Protein AF-P55822-2-F1 (afdb_monomer)

Sequence (128 aa):
MRENVPGEKKPQNGIPLPPQIFNEEQYCGDFDSFFSAKEENIIYSFLGLAPPPDSKGSEKAEEGGETEAQKEGSEDVGNLPEAQEKNEEEGETATEETEEIAMEGAEGEAEEEEETAEGEEPGEDEDS

Structure (mmCIF, N/CA/C/O backbone):
data_AF-P55822-2-F1
#
_entry.id   AF-P55822-2-F1
#
loop_
_atom_site.group_PDB
_atom_site.id
_atom_site.type_symbol
_atom_site.label_atom_id
_atom_site.label_alt_id
_atom_site.label_comp_id
_atom_site.label_asym_id
_atom_site.label_entity_id
_atom_site.label_seq_id
_atom_site.pdbx_PDB_ins_code
_atom_site.Cartn_x
_atom_site.Cartn_y
_atom_site.Cartn_z
_atom_site.occupancy
_atom_site.B_iso_or_equiv
_atom_site.auth_seq_id
_atom_site.auth_comp_id
_atom_site.auth_asym_id
_atom_site.auth_atom_id
_atom_site.pdbx_PDB_model_num
ATOM 1 N N . MET A 1 1 ? -8.959 -6.200 9.593 1.00 83.00 1 MET A N 1
ATOM 2 C CA . MET A 1 1 ? -8.020 -5.314 8.868 1.00 83.00 1 MET A CA 1
ATOM 3 C C . MET A 1 1 ? -6.717 -5.264 9.644 1.00 83.00 1 MET A C 1
ATOM 5 O O . MET A 1 1 ? -6.795 -5.373 10.862 1.00 83.00 1 MET A O 1
ATOM 9 N N . ARG A 1 2 ? -5.555 -5.138 8.988 1.00 91.31 2 ARG A N 1
ATOM 10 C CA . ARG A 1 2 ? -4.290 -4.934 9.712 1.00 91.31 2 ARG A CA 1
ATOM 11 C C . ARG A 1 2 ? -4.334 -3.596 10.469 1.00 91.31 2 ARG A C 1
ATOM 13 O O . ARG A 1 2 ? -5.005 -2.661 10.031 1.00 91.31 2 ARG A O 1
ATOM 20 N N . GLU A 1 3 ? -3.682 -3.530 11.626 1.00 92.75 3 GLU A N 1
ATOM 21 C CA . GLU A 1 3 ? -3.733 -2.354 12.513 1.00 92.75 3 GLU A CA 1
ATOM 22 C C . GLU A 1 3 ? -3.046 -1.119 11.917 1.00 92.75 3 GLU A C 1
ATOM 24 O O . GLU A 1 3 ? -3.470 0.003 12.173 1.00 92.75 3 GLU A O 1
ATOM 29 N N . ASN A 1 4 ? -2.061 -1.353 11.052 1.00 93.12 4 ASN A N 1
ATOM 30 C CA . ASN A 1 4 ? -1.273 -0.358 10.330 1.00 93.12 4 ASN A CA 1
ATOM 31 C C . ASN A 1 4 ? -1.999 0.304 9.142 1.00 93.12 4 ASN A C 1
ATOM 33 O O . ASN A 1 4 ? -1.405 1.139 8.468 1.00 93.12 4 ASN A O 1
ATOM 37 N N . VAL A 1 5 ? -3.250 -0.064 8.843 1.00 93.06 5 VAL A N 1
ATOM 38 C CA . VAL A 1 5 ? -4.039 0.629 7.811 1.00 93.06 5 VAL A CA 1
ATOM 39 C C . VAL A 1 5 ? -4.605 1.927 8.407 1.00 93.06 5 VAL A C 1
ATOM 41 O O . VAL A 1 5 ? -5.294 1.844 9.435 1.00 93.06 5 VAL A O 1
ATOM 44 N N . PRO A 1 6 ? -4.368 3.105 7.792 1.00 92.81 6 PRO A N 1
ATOM 45 C CA . PRO A 1 6 ? -4.915 4.387 8.247 1.00 92.81 6 PRO A CA 1
ATOM 46 C C . PRO A 1 6 ? -6.445 4.388 8.338 1.00 92.81 6 PRO A C 1
ATOM 48 O O . PRO A 1 6 ? -7.117 3.663 7.604 1.00 92.81 6 PRO A O 1
ATOM 51 N N . GLY A 1 7 ? -7.004 5.195 9.245 1.00 91.50 7 GLY A N 1
ATOM 52 C CA . GLY A 1 7 ? -8.448 5.256 9.509 1.00 91.50 7 GLY A CA 1
ATOM 53 C C . GLY A 1 7 ? -9.259 5.695 8.289 1.00 91.50 7 GLY A C 1
ATOM 54 O O . GLY A 1 7 ? -10.295 5.114 7.990 1.00 91.50 7 GLY A O 1
ATOM 55 N N . GLU A 1 8 ? -8.726 6.652 7.540 1.00 90.94 8 GLU A N 1
ATOM 56 C CA . GLU A 1 8 ? -9.294 7.233 6.321 1.00 90.94 8 GLU A CA 1
ATOM 57 C C . GLU A 1 8 ? -9.350 6.222 5.170 1.00 90.94 8 GLU A C 1
ATOM 59 O O . GLU A 1 8 ? -10.120 6.378 4.228 1.00 90.94 8 GLU A O 1
ATOM 64 N N 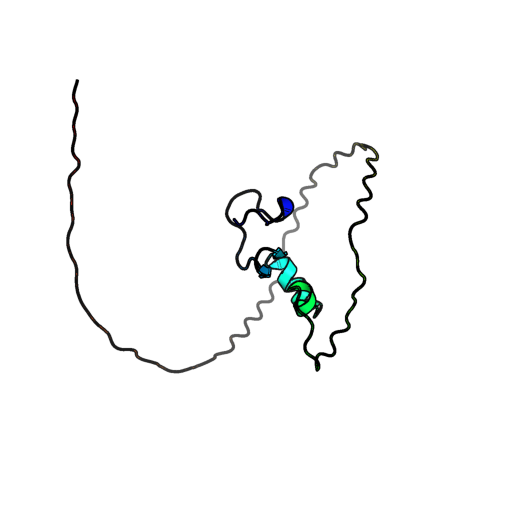. LYS A 1 9 ? -8.526 5.172 5.253 1.00 92.38 9 LYS A N 1
ATOM 65 C CA . LYS A 1 9 ? -8.462 4.068 4.290 1.00 92.38 9 LYS A CA 1
ATOM 66 C C . LYS A 1 9 ? -9.351 2.890 4.691 1.00 92.38 9 LYS A C 1
ATOM 68 O O . LYS A 1 9 ? -9.480 1.923 3.941 1.00 92.38 9 LYS A O 1
ATOM 73 N N . LYS A 1 10 ? -9.996 2.964 5.860 1.00 91.12 10 LYS A N 1
ATOM 74 C CA . LYS A 1 10 ? -11.004 1.993 6.293 1.00 91.12 10 LYS A CA 1
ATOM 75 C C . LYS A 1 10 ? -12.359 2.438 5.746 1.00 91.12 10 LYS A C 1
ATOM 77 O O . LYS A 1 10 ? -12.741 3.584 5.972 1.00 91.12 10 LYS A O 1
ATOM 82 N N . PRO A 1 11 ? -13.116 1.563 5.067 1.00 89.50 11 PRO A N 1
ATOM 83 C CA . PRO A 1 11 ? -14.474 1.911 4.683 1.00 89.50 11 PRO A CA 1
ATOM 84 C C . PRO A 1 11 ? -15.308 2.172 5.943 1.00 89.50 11 PRO A C 1
ATOM 86 O O . PRO A 1 11 ? -15.111 1.518 6.969 1.00 89.50 11 PRO A O 1
ATOM 89 N N . GLN A 1 12 ? -16.251 3.114 5.851 1.00 89.56 12 GLN A N 1
ATOM 90 C CA . GLN A 1 12 ? -17.121 3.502 6.968 1.00 89.56 12 GLN A CA 1
ATOM 91 C C . GLN A 1 12 ? -17.832 2.284 7.575 1.00 89.56 12 GLN A C 1
ATOM 93 O O . GLN A 1 12 ? -17.899 2.149 8.795 1.00 89.56 12 GLN A O 1
ATOM 98 N N . ASN A 1 13 ? -18.277 1.366 6.709 1.00 87.88 13 ASN A N 1
ATOM 99 C CA . ASN A 1 13 ? -18.854 0.080 7.071 1.00 87.88 13 ASN A CA 1
ATOM 100 C C . ASN A 1 13 ? -18.209 -1.030 6.222 1.00 87.88 13 ASN A C 1
ATOM 102 O O . ASN A 1 13 ? -17.998 -0.856 5.023 1.00 87.88 13 ASN A O 1
ATOM 106 N N . GLY A 1 14 ? -17.979 -2.202 6.817 1.00 89.38 14 GLY A N 1
ATOM 107 C CA . GLY A 1 14 ? -17.557 -3.402 6.089 1.00 89.38 14 GLY A CA 1
ATOM 108 C C . GLY A 1 14 ? -16.042 -3.611 5.992 1.00 89.38 14 GLY A C 1
ATOM 109 O O . GLY A 1 14 ? -15.260 -3.101 6.795 1.00 89.38 14 GLY A O 1
ATOM 110 N N . ILE A 1 15 ? -15.641 -4.456 5.041 1.00 90.38 15 ILE A N 1
ATOM 111 C CA . ILE A 1 15 ? -14.255 -4.894 4.824 1.00 90.38 15 ILE A CA 1
ATOM 112 C C . ILE A 1 15 ? -13.670 -4.076 3.660 1.00 90.38 15 ILE A C 1
ATOM 114 O O . ILE A 1 15 ? -14.372 -3.906 2.664 1.00 90.38 15 ILE A O 1
ATOM 118 N N . PRO A 1 16 ? -12.420 -3.573 3.746 1.00 90.19 16 PRO A N 1
ATOM 119 C CA . PRO A 1 16 ? -11.776 -2.892 2.629 1.00 90.19 16 PRO A CA 1
ATOM 120 C C . PRO A 1 16 ? -11.790 -3.755 1.379 1.00 90.19 16 PRO A C 1
ATOM 122 O O . PRO A 1 16 ? -11.546 -4.963 1.451 1.00 90.19 16 PRO A O 1
ATOM 125 N N . LEU A 1 17 ? -12.036 -3.120 0.240 1.00 90.94 17 LEU A N 1
ATOM 126 C CA . LEU A 1 17 ? -12.055 -3.808 -1.036 1.00 90.94 17 LEU A CA 1
ATOM 127 C C . LEU A 1 17 ? -10.669 -4.422 -1.320 1.00 90.94 17 LEU A C 1
ATOM 129 O O . LEU A 1 17 ? -9.660 -3.722 -1.174 1.00 90.94 17 LEU A O 1
ATOM 133 N N . PRO A 1 18 ? -10.579 -5.712 -1.695 1.00 93.38 18 PRO A N 1
ATOM 134 C CA . PRO A 1 18 ? -9.335 -6.275 -2.194 1.00 93.38 18 PRO A CA 1
ATOM 135 C C . PRO A 1 18 ? -9.006 -5.702 -3.587 1.00 93.38 18 PRO A C 1
ATOM 137 O O . PRO A 1 18 ? -9.923 -5.439 -4.363 1.00 93.38 18 PRO A O 1
ATOM 140 N N . PRO A 1 19 ? -7.720 -5.569 -3.949 1.00 92.00 19 PRO A N 1
ATOM 141 C CA . PRO A 1 19 ? -6.538 -5.808 -3.127 1.00 92.00 19 PRO A CA 1
ATOM 142 C C . PRO A 1 19 ? -6.252 -4.660 -2.142 1.00 92.00 19 PRO A C 1
ATOM 144 O O . PRO A 1 19 ? -6.494 -3.491 -2.421 1.00 92.00 19 PRO A O 1
ATOM 147 N N . GLN A 1 20 ? -5.670 -5.013 -0.995 1.00 95.50 20 GLN A N 1
ATOM 148 C CA . GLN A 1 20 ? -5.036 -4.072 -0.068 1.00 95.50 20 GLN A CA 1
ATOM 149 C C . GLN A 1 20 ? -3.537 -4.356 -0.092 1.00 95.50 20 GLN A C 1
ATOM 151 O O . GLN A 1 20 ? -3.129 -5.492 0.168 1.00 95.50 20 GLN A O 1
ATOM 156 N N . ILE A 1 21 ? -2.728 -3.363 -0.451 1.00 96.94 21 ILE A N 1
ATOM 157 C CA . ILE A 1 21 ? -1.316 -3.569 -0.765 1.00 96.94 21 ILE A CA 1
ATOM 158 C C . ILE A 1 21 ? -0.455 -3.145 0.410 1.00 96.94 21 ILE A C 1
ATOM 160 O O . ILE A 1 21 ? -0.608 -2.062 0.976 1.00 96.94 21 ILE A O 1
ATOM 164 N N . PHE A 1 22 ? 0.474 -4.026 0.754 1.00 96.50 22 PHE A N 1
ATOM 165 C CA . PHE A 1 22 ? 1.418 -3.823 1.832 1.00 96.50 22 PHE A CA 1
ATOM 166 C C . PHE A 1 22 ? 2.817 -4.197 1.368 1.00 96.50 22 PHE A C 1
ATOM 168 O O . PHE A 1 22 ? 2.989 -5.180 0.644 1.00 96.50 22 PHE A O 1
ATOM 175 N N . ASN A 1 23 ? 3.799 -3.457 1.858 1.00 96.06 23 ASN A N 1
ATOM 176 C CA . ASN A 1 23 ? 5.189 -3.870 1.870 1.00 96.06 23 ASN A CA 1
ATOM 177 C C . ASN A 1 23 ? 5.505 -4.312 3.301 1.00 96.06 23 ASN A C 1
ATOM 179 O O . ASN A 1 23 ? 5.638 -3.473 4.187 1.00 96.06 23 ASN A O 1
ATOM 183 N N . GLU A 1 24 ? 5.510 -5.625 3.539 1.00 95.25 24 GLU A N 1
ATOM 184 C CA . GLU A 1 24 ? 5.636 -6.211 4.883 1.00 95.25 24 GLU A CA 1
ATOM 185 C C . GLU A 1 24 ? 4.544 -5.664 5.838 1.00 95.25 24 GLU A C 1
ATOM 187 O O . GLU A 1 24 ? 3.341 -5.849 5.585 1.00 95.25 24 GLU A O 1
ATOM 192 N N . GLU A 1 25 ? 4.939 -4.980 6.916 1.00 95.38 25 GLU A N 1
ATOM 193 C CA . GLU A 1 25 ? 4.075 -4.273 7.867 1.00 95.38 25 GLU A CA 1
ATOM 194 C C . GLU A 1 25 ? 3.837 -2.795 7.505 1.00 95.38 25 GLU A C 1
ATOM 196 O O . GLU A 1 25 ? 3.337 -2.039 8.337 1.00 95.38 25 GLU A O 1
ATOM 201 N N . GLN A 1 26 ? 4.158 -2.341 6.294 1.00 95.25 26 GLN A N 1
ATOM 202 C CA . GLN A 1 26 ? 3.836 -0.992 5.812 1.00 95.25 26 GLN A CA 1
ATOM 203 C C . GLN A 1 26 ? 2.644 -1.031 4.857 1.00 95.25 26 GLN A C 1
ATOM 205 O O . GLN A 1 26 ? 2.580 -1.869 3.960 1.00 95.25 26 GLN A O 1
ATOM 210 N N . TYR A 1 27 ? 1.677 -0.136 5.052 1.00 96.19 27 TYR A N 1
ATOM 211 C CA . TYR A 1 27 ? 0.534 0.002 4.151 1.00 96.19 27 TYR A CA 1
ATOM 212 C C . TYR A 1 27 ? 0.909 0.884 2.957 1.00 96.19 27 TYR A C 1
ATOM 214 O O . TYR A 1 27 ? 1.227 2.055 3.137 1.00 96.19 27 TYR A O 1
ATOM 222 N N . CYS A 1 28 ? 0.858 0.324 1.748 1.00 97.31 28 CYS A N 1
ATOM 223 C CA . CYS A 1 28 ? 1.151 1.057 0.515 1.00 97.31 28 CYS A CA 1
ATOM 224 C C . CYS A 1 28 ? -0.097 1.762 -0.025 1.00 97.31 28 CYS A C 1
ATOM 226 O O . CYS A 1 28 ? -0.021 2.900 -0.480 1.00 97.31 28 CYS A O 1
ATOM 228 N N . GLY A 1 29 ? -1.258 1.100 0.027 1.00 97.00 29 GLY A N 1
ATOM 229 C CA . GLY A 1 29 ? -2.500 1.663 -0.491 1.00 97.00 29 GLY A CA 1
ATOM 230 C C . GLY A 1 29 ? -3.594 0.635 -0.764 1.00 97.00 29 GLY A C 1
ATOM 231 O O . GLY A 1 29 ? -3.417 -0.575 -0.604 1.00 97.00 29 GLY A O 1
ATOM 232 N N . ASP A 1 30 ? -4.735 1.159 -1.189 1.00 96.19 30 ASP A N 1
ATOM 233 C CA . ASP A 1 30 ? -5.918 0.418 -1.624 1.00 96.19 30 ASP A CA 1
ATOM 234 C C . ASP A 1 30 ? -5.884 0.198 -3.147 1.00 96.19 30 ASP A C 1
ATOM 236 O O . ASP A 1 30 ? -4.906 0.529 -3.826 1.00 96.19 30 ASP A O 1
ATOM 240 N N . PHE A 1 31 ? -6.963 -0.369 -3.686 1.00 94.50 31 PHE A N 1
ATOM 241 C CA . PHE A 1 31 ? -7.146 -0.568 -5.120 1.00 94.50 31 PHE A CA 1
ATOM 242 C C . PHE A 1 31 ? -7.019 0.733 -5.931 1.00 94.50 31 PHE A C 1
ATOM 244 O O . PHE A 1 31 ? -6.307 0.744 -6.933 1.00 94.50 31 PHE A O 1
ATOM 251 N N . ASP A 1 32 ? -7.637 1.829 -5.481 1.00 95.81 32 ASP A N 1
ATOM 252 C CA . ASP A 1 32 ? -7.597 3.110 -6.198 1.00 95.81 32 ASP A CA 1
ATOM 253 C C . ASP A 1 32 ? -6.173 3.676 -6.238 1.00 95.81 32 ASP A C 1
ATOM 255 O O . ASP A 1 32 ? -5.680 4.086 -7.286 1.00 95.81 32 ASP A O 1
ATOM 259 N N . SER A 1 33 ? -5.463 3.622 -5.107 1.00 96.56 33 SER A N 1
ATOM 260 C CA . SER A 1 33 ? -4.075 4.088 -5.013 1.00 96.56 33 SER A CA 1
ATOM 261 C C . SER A 1 33 ? -3.136 3.247 -5.891 1.00 96.56 33 SER A C 1
ATOM 263 O O . SER A 1 33 ? -2.236 3.788 -6.534 1.00 96.56 33 SER A O 1
ATOM 265 N N . PHE A 1 34 ? -3.360 1.929 -5.965 1.00 95.81 34 PHE A N 1
ATOM 266 C CA . PHE A 1 34 ? -2.637 1.037 -6.874 1.00 95.81 34 PHE A CA 1
ATOM 267 C C . PHE A 1 34 ? -2.893 1.373 -8.343 1.00 95.81 34 PHE A C 1
ATOM 269 O O . PHE A 1 34 ? -1.955 1.391 -9.141 1.00 95.81 34 PHE A O 1
ATOM 276 N N . PHE A 1 35 ? -4.154 1.624 -8.699 1.00 96.12 35 PHE A N 1
ATOM 277 C CA . PHE A 1 35 ? -4.546 1.955 -10.060 1.00 96.12 35 PHE A CA 1
ATOM 278 C C . PHE A 1 35 ? -3.901 3.271 -10.508 1.00 96.12 35 PHE A C 1
ATOM 280 O O . PHE A 1 35 ? -3.211 3.280 -11.525 1.00 96.12 35 PHE A O 1
ATOM 287 N N . SER A 1 36 ? -3.976 4.328 -9.692 1.00 96.94 36 SER A N 1
ATOM 288 C CA . SER A 1 36 ? -3.274 5.590 -9.961 1.00 96.94 36 SER A CA 1
ATOM 289 C C . SER A 1 36 ? -1.764 5.387 -10.096 1.00 96.94 36 SER A C 1
ATOM 291 O O . SER A 1 36 ? -1.156 5.851 -11.056 1.00 96.94 36 SER A O 1
ATOM 293 N N . ALA A 1 37 ? -1.143 4.616 -9.195 1.00 96.88 37 ALA A N 1
ATOM 294 C CA . ALA A 1 37 ? 0.284 4.312 -9.291 1.00 96.88 37 ALA A CA 1
ATOM 295 C C . ALA A 1 37 ? 0.644 3.548 -10.577 1.00 96.88 37 ALA A C 1
ATOM 297 O O . ALA A 1 37 ? 1.736 3.718 -11.131 1.00 96.88 37 ALA A O 1
ATOM 298 N N . LYS A 1 38 ? -0.265 2.695 -11.060 1.00 94.88 38 LYS A N 1
ATOM 299 C CA . LYS A 1 38 ? -0.109 1.962 -12.314 1.00 94.88 38 LYS A CA 1
ATOM 300 C C . LYS A 1 38 ? -0.230 2.887 -13.523 1.00 94.88 38 LYS A C 1
ATOM 302 O O . LYS A 1 38 ? 0.613 2.794 -14.415 1.00 94.88 38 LYS A O 1
ATOM 307 N N . GLU A 1 39 ? -1.227 3.763 -13.548 1.00 96.62 39 GLU A N 1
ATOM 308 C CA . GLU A 1 39 ? -1.434 4.736 -14.626 1.00 96.62 39 GLU A CA 1
ATOM 309 C C . GLU A 1 39 ? -0.289 5.752 -14.707 1.00 96.62 39 GLU 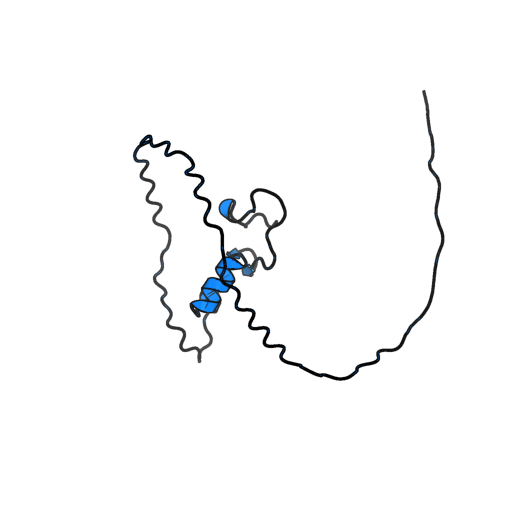A C 1
ATOM 311 O O . GLU A 1 39 ? 0.230 6.037 -15.787 1.00 96.62 39 GLU A O 1
ATOM 316 N N . GLU A 1 40 ? 0.190 6.226 -13.558 1.00 96.50 40 GLU A N 1
ATOM 317 C CA . GLU A 1 40 ? 1.315 7.158 -13.459 1.00 96.50 40 GLU A CA 1
ATOM 318 C C . GLU A 1 40 ? 2.685 6.480 -13.636 1.00 96.50 40 GLU A C 1
ATOM 320 O O . GLU A 1 40 ? 3.713 7.153 -13.671 1.00 96.50 40 GLU A O 1
ATOM 325 N N . ASN A 1 41 ? 2.723 5.153 -13.811 1.00 94.69 41 ASN A N 1
ATOM 326 C CA . ASN A 1 41 ? 3.946 4.355 -13.954 1.00 94.69 41 ASN A CA 1
ATOM 327 C C . ASN A 1 41 ? 4.926 4.484 -12.764 1.00 94.69 41 ASN A C 1
ATOM 329 O O . ASN A 1 41 ? 6.140 4.365 -12.937 1.00 94.69 41 ASN A O 1
ATOM 333 N N . ILE A 1 42 ? 4.410 4.661 -11.545 1.00 96.38 42 ILE A N 1
ATOM 334 C CA . ILE A 1 42 ? 5.181 4.805 -10.293 1.00 96.38 42 ILE A CA 1
ATOM 335 C C . ILE A 1 42 ? 5.051 3.587 -9.366 1.00 96.38 42 ILE A C 1
ATOM 337 O O . ILE A 1 42 ? 5.225 3.685 -8.152 1.00 96.38 42 ILE A O 1
ATOM 341 N N . ILE A 1 43 ? 4.753 2.410 -9.923 1.00 95.94 43 ILE A N 1
ATOM 342 C CA . ILE A 1 43 ? 4.415 1.226 -9.122 1.00 95.94 43 ILE A CA 1
ATOM 343 C C . ILE A 1 43 ? 5.539 0.774 -8.178 1.00 95.94 43 ILE A C 1
ATOM 345 O O . ILE A 1 43 ? 5.265 0.318 -7.073 1.00 95.94 43 ILE A O 1
ATOM 349 N N . TYR A 1 44 ? 6.804 0.923 -8.576 1.00 96.31 44 TYR A N 1
ATOM 350 C CA . TYR A 1 44 ? 7.937 0.542 -7.730 1.00 96.31 44 TYR A CA 1
ATOM 351 C C . TYR A 1 44 ? 8.024 1.437 -6.496 1.00 96.31 44 TYR A C 1
ATOM 353 O O . TYR A 1 44 ? 8.080 0.926 -5.382 1.00 96.31 44 TYR A O 1
ATOM 361 N N . SER A 1 45 ? 7.915 2.753 -6.684 1.00 96.00 45 SER A N 1
ATOM 362 C CA . SER A 1 45 ? 7.866 3.722 -5.588 1.00 96.00 45 SER A CA 1
ATOM 363 C C . SER A 1 45 ? 6.663 3.482 -4.677 1.00 96.00 45 SER A C 1
ATOM 365 O O . SER A 1 45 ? 6.817 3.472 -3.461 1.00 96.00 45 SER A O 1
ATOM 367 N N . PHE A 1 46 ? 5.491 3.209 -5.255 1.00 97.62 46 PHE A N 1
ATOM 368 C CA . PHE A 1 46 ? 4.282 2.874 -4.501 1.00 97.62 46 PHE A CA 1
ATOM 369 C C . PHE A 1 46 ? 4.458 1.621 -3.625 1.00 97.62 46 PHE A C 1
ATOM 371 O O . PHE A 1 46 ? 4.034 1.599 -2.473 1.00 97.62 46 PHE A O 1
ATOM 378 N N . LEU A 1 47 ? 5.129 0.587 -4.140 1.00 96.50 47 LEU A N 1
ATOM 379 C CA . LEU A 1 47 ? 5.456 -0.624 -3.379 1.00 96.50 47 LEU A CA 1
ATOM 380 C C . LEU A 1 47 ? 6.630 -0.431 -2.401 1.00 96.50 47 LEU A C 1
ATOM 382 O O . LEU A 1 47 ? 6.989 -1.368 -1.692 1.00 96.50 47 LEU A O 1
ATOM 386 N N . GLY A 1 48 ? 7.258 0.748 -2.359 1.00 96.06 48 GLY A N 1
ATOM 387 C CA . GLY A 1 48 ? 8.477 0.984 -1.583 1.00 96.06 48 GLY A CA 1
ATOM 388 C C . GLY A 1 48 ? 9.675 0.164 -2.078 1.00 96.06 48 GLY A C 1
ATOM 389 O O . GLY A 1 48 ? 10.549 -0.193 -1.292 1.00 96.06 48 GLY A O 1
ATOM 390 N N . LEU A 1 49 ? 9.701 -0.178 -3.368 1.00 95.25 49 LEU A N 1
ATOM 391 C CA . LEU A 1 49 ? 10.765 -0.934 -4.021 1.00 95.25 49 LEU A CA 1
ATOM 392 C C . LEU A 1 49 ? 11.639 -0.020 -4.880 1.00 95.25 49 LEU A C 1
ATOM 394 O O . LEU A 1 49 ? 11.163 0.925 -5.510 1.00 95.25 49 LEU A O 1
ATOM 398 N N . ALA A 1 50 ? 12.924 -0.360 -4.971 1.00 93.69 50 ALA A N 1
ATOM 399 C CA . ALA A 1 50 ? 13.806 0.267 -5.943 1.00 93.69 50 ALA A CA 1
ATOM 400 C C . ALA A 1 50 ? 13.373 -0.117 -7.374 1.00 93.69 50 ALA A C 1
ATOM 402 O O . ALA A 1 50 ? 13.091 -1.296 -7.631 1.00 93.69 50 ALA A O 1
ATOM 403 N N . PRO A 1 51 ? 13.330 0.842 -8.315 1.00 91.69 51 PRO A N 1
ATOM 404 C CA . PRO A 1 51 ? 13.030 0.542 -9.706 1.00 91.69 51 PRO A CA 1
ATOM 405 C C . PRO A 1 51 ? 14.099 -0.394 -10.311 1.00 91.69 51 PRO A C 1
ATOM 407 O O . PRO A 1 51 ? 15.276 -0.312 -9.945 1.00 91.69 51 PRO A O 1
ATOM 410 N N . PRO A 1 52 ? 13.737 -1.291 -11.249 1.00 92.00 52 PRO A N 1
ATOM 411 C CA . PRO A 1 52 ? 14.703 -2.126 -11.958 1.00 92.00 52 PRO A CA 1
ATOM 412 C C . PRO A 1 52 ? 15.740 -1.285 -12.721 1.00 92.00 52 PRO A C 1
ATOM 414 O O . PRO A 1 52 ? 15.395 -0.207 -13.213 1.00 92.00 52 PRO A O 1
ATOM 417 N N . PRO A 1 53 ? 16.974 -1.791 -12.921 1.00 88.69 53 PRO A N 1
ATOM 418 C CA . PRO A 1 53 ? 18.060 -1.033 -13.553 1.00 88.69 53 PRO A CA 1
ATOM 419 C C . PRO A 1 53 ? 17.741 -0.557 -14.980 1.00 88.69 53 PRO A C 1
ATOM 421 O O . PRO A 1 53 ? 18.238 0.483 -15.402 1.00 88.69 53 PRO A O 1
ATOM 424 N N . ASP A 1 54 ? 16.891 -1.287 -15.707 1.00 86.19 54 ASP A N 1
ATOM 425 C CA . ASP A 1 54 ? 16.505 -0.962 -17.087 1.00 86.19 54 ASP A CA 1
ATOM 426 C C . ASP A 1 54 ? 15.222 -0.120 -17.186 1.00 86.19 54 ASP A C 1
ATOM 428 O O . ASP A 1 54 ? 14.772 0.222 -18.285 1.00 86.19 54 ASP A O 1
ATOM 432 N N . SER A 1 55 ? 14.586 0.208 -16.058 1.00 81.56 55 SER A N 1
ATOM 433 C CA . SER A 1 55 ? 13.325 0.941 -16.077 1.00 81.56 55 SER A CA 1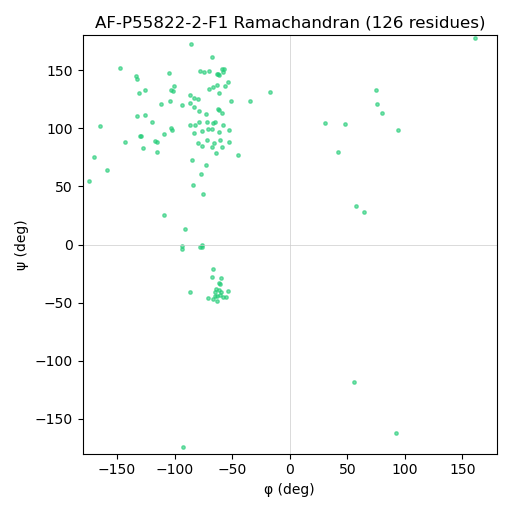
ATOM 434 C C . SER A 1 55 ? 13.575 2.434 -16.307 1.00 81.56 55 SER A C 1
ATOM 436 O O . SER A 1 55 ? 14.154 3.137 -15.486 1.00 81.56 55 SER A O 1
ATOM 438 N N . LYS A 1 56 ? 13.100 2.958 -17.442 1.00 72.75 56 LYS A N 1
ATOM 439 C CA . LYS A 1 56 ? 13.007 4.407 -17.697 1.00 72.75 56 LYS A CA 1
ATOM 440 C C . LYS A 1 56 ? 11.834 5.036 -16.928 1.00 72.75 56 LYS A C 1
ATOM 442 O O . LYS A 1 56 ? 11.068 5.815 -17.489 1.00 72.75 5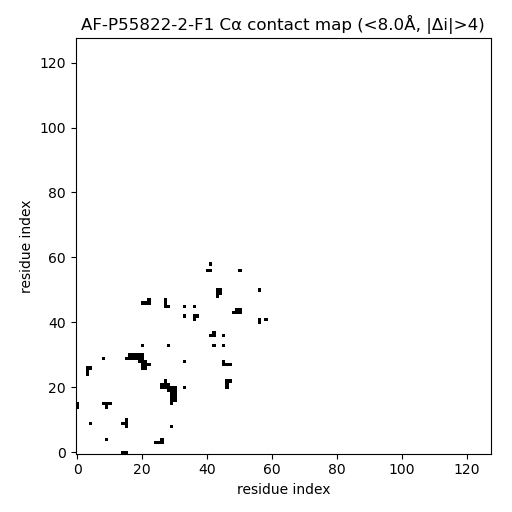6 LYS A O 1
ATOM 447 N N . GLY A 1 57 ? 11.661 4.663 -15.662 1.00 63.81 57 GLY A N 1
ATOM 448 C CA . GLY A 1 57 ? 10.710 5.319 -14.779 1.00 63.81 57 GLY A CA 1
ATOM 449 C C . GLY A 1 57 ? 11.282 6.680 -14.427 1.00 63.81 57 GLY A C 1
ATOM 450 O O . GLY A 1 57 ? 12.325 6.766 -13.789 1.00 63.81 57 GLY A O 1
ATOM 451 N N . SER A 1 58 ? 10.652 7.746 -14.904 1.00 61.75 58 SER A N 1
ATOM 452 C CA . SER A 1 58 ? 10.904 9.103 -14.437 1.00 61.75 58 SER A CA 1
ATOM 453 C C . SER A 1 58 ? 10.566 9.153 -12.953 1.00 61.75 58 SER A C 1
ATOM 455 O O . SER A 1 58 ? 9.419 9.383 -12.583 1.00 61.75 58 SER A O 1
ATOM 457 N N . GLU A 1 59 ? 11.568 8.861 -12.128 1.00 58.44 59 GLU A N 1
ATOM 458 C CA . GLU A 1 59 ? 11.561 8.993 -10.681 1.00 58.44 59 GLU A CA 1
ATOM 459 C C . GLU A 1 59 ? 11.279 10.462 -10.356 1.00 58.44 59 GLU A C 1
ATOM 461 O O . GLU A 1 59 ? 12.176 11.279 -10.167 1.00 58.44 59 GLU A O 1
ATOM 466 N N . LYS A 1 60 ? 9.999 10.834 -10.344 1.00 54.47 60 LYS A N 1
ATOM 467 C CA . LYS A 1 60 ? 9.535 12.063 -9.715 1.00 54.47 60 LYS A CA 1
ATOM 468 C C . LYS A 1 60 ? 9.501 11.795 -8.211 1.00 54.47 60 LYS A C 1
ATOM 470 O O . LYS A 1 60 ? 8.448 11.819 -7.588 1.00 54.47 60 LYS A O 1
ATOM 475 N N . ALA A 1 61 ? 10.668 11.483 -7.652 1.00 55.47 61 ALA A N 1
ATOM 476 C CA . ALA A 1 61 ? 10.928 11.533 -6.226 1.00 55.47 61 ALA A CA 1
ATOM 477 C C . ALA A 1 61 ? 11.009 13.011 -5.823 1.00 55.47 61 ALA A C 1
ATOM 479 O O . ALA A 1 61 ? 12.068 13.540 -5.514 1.00 55.47 61 ALA A O 1
ATOM 480 N N . GLU A 1 62 ? 9.877 13.708 -5.882 1.00 49.38 62 GLU A N 1
ATOM 481 C CA . GLU A 1 62 ? 9.676 14.846 -4.997 1.00 49.38 62 GLU A CA 1
ATOM 482 C C . GLU A 1 62 ? 9.188 14.221 -3.694 1.00 49.38 62 GLU A C 1
ATOM 484 O O . GLU A 1 62 ? 8.029 13.833 -3.555 1.00 49.38 62 GLU A O 1
ATOM 489 N N . GLU A 1 63 ? 10.153 14.016 -2.804 1.00 45.50 63 GLU A N 1
ATOM 490 C CA . GLU A 1 63 ? 10.043 13.760 -1.374 1.00 45.50 63 GLU A CA 1
ATOM 491 C C . GLU A 1 63 ? 9.034 14.736 -0.738 1.00 45.50 63 GLU A C 1
ATOM 493 O O . GLU A 1 63 ? 9.382 15.737 -0.123 1.00 45.50 63 GLU A O 1
ATOM 498 N N . GLY A 1 64 ? 7.742 14.476 -0.934 1.00 41.12 64 GLY A N 1
ATOM 499 C CA . GLY A 1 64 ? 6.633 15.184 -0.306 1.00 41.12 64 GLY A CA 1
ATOM 500 C C . GLY A 1 64 ? 6.351 14.611 1.075 1.00 41.12 64 GLY A C 1
ATOM 501 O O . GLY A 1 64 ? 5.219 14.232 1.364 1.00 41.12 64 GLY A O 1
ATOM 502 N N . GLY A 1 65 ? 7.392 14.492 1.898 1.00 41.22 65 GLY A N 1
ATOM 503 C CA . GLY A 1 65 ? 7.247 14.217 3.316 1.00 41.22 65 GLY A CA 1
ATOM 504 C C . GLY A 1 65 ? 6.581 15.412 3.998 1.00 41.22 65 GLY A C 1
ATOM 505 O O . GLY A 1 65 ? 7.203 16.452 4.177 1.00 41.22 65 GLY A O 1
ATOM 506 N N . GLU A 1 66 ? 5.300 15.260 4.336 1.00 41.59 66 GLU A N 1
ATOM 507 C CA . GLU A 1 66 ? 4.721 15.722 5.605 1.00 41.59 66 GLU A CA 1
ATOM 508 C C . GLU A 1 66 ? 5.176 17.114 6.104 1.00 41.59 66 GLU A C 1
ATOM 510 O O . GLU A 1 66 ? 5.945 17.255 7.050 1.00 41.59 66 GLU A O 1
ATOM 515 N N . THR A 1 67 ? 4.597 18.184 5.549 1.00 44.62 67 THR A N 1
ATOM 516 C CA . THR A 1 67 ? 4.315 19.374 6.367 1.00 44.62 67 THR A CA 1
ATOM 517 C C . THR A 1 67 ? 2.818 19.481 6.576 1.00 44.62 67 THR A C 1
ATOM 519 O O . THR A 1 67 ? 2.087 20.027 5.748 1.00 44.62 67 THR A O 1
ATOM 522 N N . GLU A 1 68 ? 2.384 18.936 7.708 1.00 44.81 68 GLU A N 1
ATOM 523 C CA . GLU A 1 68 ? 1.104 19.190 8.355 1.00 44.81 68 GLU A CA 1
ATOM 524 C C . GLU A 1 68 ? 0.895 20.704 8.546 1.00 44.81 68 GLU A C 1
ATOM 526 O O . GLU A 1 68 ? 1.242 21.292 9.569 1.00 44.81 68 GLU A O 1
ATOM 531 N N . ALA A 1 69 ? 0.325 21.381 7.552 1.00 43.81 69 ALA A N 1
ATOM 532 C CA . ALA A 1 69 ? -0.149 22.749 7.710 1.00 43.81 69 ALA A CA 1
ATOM 533 C C . ALA A 1 69 ? -1.566 22.717 8.299 1.00 43.81 69 ALA A C 1
ATOM 535 O O . ALA A 1 69 ? -2.556 22.991 7.623 1.00 43.81 69 ALA A O 1
ATOM 536 N N . GLN A 1 70 ? -1.653 22.381 9.586 1.00 43.44 70 GLN A N 1
ATOM 537 C CA . GLN A 1 70 ? -2.821 22.671 10.409 1.00 43.44 70 GLN A CA 1
ATOM 538 C C . GLN A 1 70 ? -3.008 24.194 10.464 1.00 43.44 70 GLN A C 1
ATOM 540 O O . GLN A 1 70 ? -2.373 24.893 11.253 1.00 43.44 70 GLN A O 1
ATOM 545 N N . LYS A 1 71 ? -3.881 24.736 9.614 1.00 49.56 71 LYS A N 1
ATOM 546 C CA . LYS A 1 71 ? -4.448 26.068 9.820 1.00 49.56 71 LYS A CA 1
ATOM 547 C C . LYS A 1 71 ? -5.964 25.988 9.755 1.00 49.56 71 LYS A C 1
ATOM 549 O O . LYS A 1 71 ? -6.581 26.299 8.742 1.00 49.56 71 LYS A O 1
ATOM 554 N N . GLU A 1 72 ? -6.517 25.605 10.900 1.00 44.91 72 GLU A N 1
ATOM 555 C CA . GLU A 1 72 ? -7.842 25.987 11.385 1.00 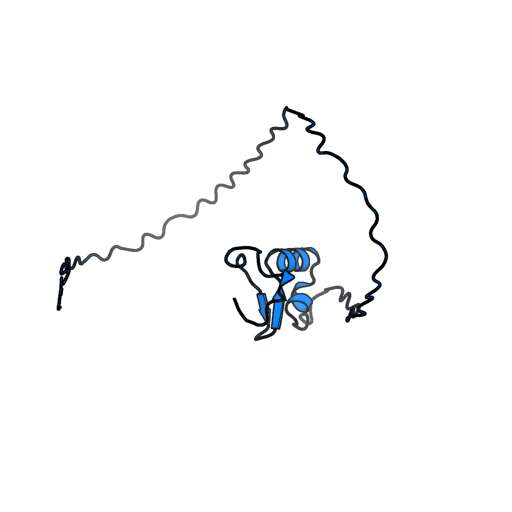44.91 72 GLU A CA 1
ATOM 556 C C . GLU A 1 72 ? -8.176 27.424 10.948 1.00 44.91 72 GLU A C 1
ATOM 558 O O . GLU A 1 72 ? -7.408 28.371 11.180 1.00 44.91 72 GLU A O 1
ATOM 563 N N . GLY A 1 73 ? -9.293 27.593 10.245 1.00 46.66 73 GLY A N 1
ATOM 564 C CA . GLY A 1 73 ? -9.594 28.847 9.572 1.00 46.66 73 GLY A CA 1
ATOM 565 C C . GLY A 1 73 ? -11.011 28.939 9.032 1.00 46.66 73 GLY A C 1
ATOM 566 O O . GLY A 1 73 ? -11.192 28.955 7.825 1.00 46.66 73 GLY A O 1
ATOM 567 N N . SER A 1 74 ? -11.947 29.153 9.958 1.00 60.72 74 SER A N 1
ATOM 568 C CA . SER A 1 74 ? -13.278 29.742 9.767 1.00 60.72 74 SER A CA 1
ATOM 569 C C . SER A 1 74 ? -14.382 28.839 9.215 1.00 60.72 74 SER A C 1
ATOM 571 O O . SER A 1 74 ? -14.426 28.492 8.041 1.00 60.72 74 SER A O 1
ATOM 573 N N . GLU A 1 75 ? -15.351 28.590 10.091 1.00 48.50 75 GLU A N 1
ATOM 574 C CA . GLU A 1 75 ? -16.747 28.335 9.758 1.00 48.50 75 GLU A CA 1
ATOM 575 C C . GLU A 1 75 ? -17.251 29.462 8.830 1.00 48.50 75 GLU A C 1
ATOM 577 O O . GLU A 1 75 ? -17.155 30.640 9.186 1.00 48.50 75 GLU A O 1
ATOM 582 N N . ASP A 1 76 ? -17.760 29.125 7.643 1.00 63.00 76 ASP A N 1
ATOM 583 C CA . ASP A 1 76 ? -18.646 30.000 6.873 1.00 63.00 76 ASP A CA 1
ATOM 584 C C . ASP A 1 76 ? -19.872 29.200 6.430 1.00 63.00 76 ASP A C 1
ATOM 586 O O . ASP A 1 76 ? -19.800 28.063 5.963 1.00 63.00 76 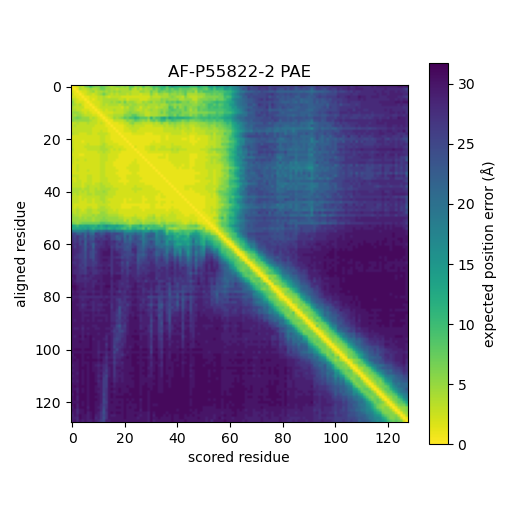ASP A O 1
ATOM 590 N N . VAL A 1 77 ? -21.018 29.801 6.701 1.00 51.84 77 VAL A N 1
ATOM 591 C CA . VAL A 1 77 ? -22.347 29.211 6.710 1.00 51.84 77 VAL A CA 1
ATOM 592 C C . VAL A 1 77 ? -22.911 29.281 5.296 1.00 51.84 77 VAL A C 1
ATOM 594 O O . VAL A 1 77 ? -23.085 30.368 4.758 1.00 51.84 77 VAL A O 1
ATOM 597 N N . GLY A 1 78 ? -23.267 28.143 4.701 1.00 43.81 78 GLY A N 1
ATOM 598 C CA . GLY A 1 78 ? -23.795 28.130 3.336 1.00 43.81 78 GLY A CA 1
ATOM 599 C C . GLY A 1 78 ? -24.603 26.888 2.996 1.00 43.81 78 GLY A C 1
ATOM 600 O O . GLY A 1 78 ? -24.220 26.118 2.126 1.00 43.81 78 GLY A O 1
ATOM 601 N N . ASN A 1 79 ? -25.733 26.694 3.674 1.00 49.31 79 ASN A N 1
ATOM 602 C CA . ASN A 1 79 ? -26.793 25.782 3.243 1.00 49.31 79 ASN A CA 1
ATOM 603 C C . ASN A 1 79 ? -27.295 26.196 1.842 1.00 49.31 79 ASN A C 1
ATOM 605 O O . ASN A 1 79 ? -28.043 27.170 1.732 1.00 49.31 79 ASN A O 1
ATOM 609 N N . LEU A 1 80 ? -26.892 25.480 0.788 1.00 57.50 80 LEU A N 1
ATOM 610 C CA . LEU A 1 80 ? -27.460 25.611 -0.557 1.00 57.50 80 LEU A CA 1
ATOM 611 C C . LEU A 1 80 ? -28.383 24.403 -0.816 1.00 57.50 80 LEU A C 1
ATOM 613 O O . LEU A 1 80 ? -27.939 23.269 -0.648 1.00 57.50 80 LEU A O 1
ATOM 617 N N . PRO A 1 81 ? -29.667 24.621 -1.153 1.00 49.12 81 PRO A N 1
ATOM 618 C CA . PRO A 1 81 ? -30.669 23.564 -1.200 1.00 49.12 81 PRO A CA 1
ATOM 619 C C . PRO A 1 81 ? -30.495 22.654 -2.418 1.00 49.12 81 PRO A C 1
ATOM 621 O O . PRO A 1 81 ? -30.101 23.101 -3.495 1.00 49.12 81 PRO A O 1
ATOM 624 N N . GLU A 1 82 ? -30.860 21.387 -2.227 1.00 45.09 82 GLU A N 1
ATOM 625 C CA . GLU A 1 82 ? -30.972 20.343 -3.244 1.00 45.09 82 GLU A CA 1
ATOM 626 C C . GLU A 1 82 ? -31.868 20.804 -4.406 1.00 45.09 82 GLU A C 1
ATOM 628 O O . GLU A 1 82 ? -33.099 20.755 -4.345 1.00 45.09 82 GLU A O 1
ATOM 633 N N . ALA A 1 83 ? -31.246 21.267 -5.490 1.00 56.66 83 ALA A N 1
ATOM 634 C CA . ALA A 1 83 ? -31.916 21.444 -6.765 1.00 56.66 83 ALA A CA 1
ATOM 635 C C . ALA A 1 83 ? -32.088 20.062 -7.403 1.00 56.66 83 ALA A C 1
ATOM 637 O O . ALA A 1 83 ? -31.174 19.501 -8.003 1.00 56.66 83 ALA A O 1
ATOM 638 N N . GLN A 1 84 ? -33.281 19.501 -7.233 1.00 51.44 84 GLN A N 1
ATOM 639 C CA . GLN A 1 84 ? -33.762 18.363 -8.002 1.00 51.44 84 GLN A CA 1
ATOM 640 C C . GLN A 1 84 ? -33.935 18.799 -9.465 1.00 51.44 84 GLN A C 1
ATOM 642 O O . GLN A 1 84 ? -35.019 19.231 -9.853 1.00 51.44 84 GLN A O 1
ATOM 647 N N . GLU A 1 85 ? -32.887 18.710 -10.283 1.00 60.41 85 GLU A N 1
ATOM 648 C CA . GLU A 1 85 ? -33.019 18.873 -11.732 1.00 60.41 85 GLU A CA 1
ATOM 649 C C . GLU A 1 85 ? -32.995 17.500 -12.405 1.00 60.41 85 GLU A C 1
ATOM 651 O O . GLU A 1 85 ? -31.961 16.865 -12.600 1.00 60.41 85 GLU A O 1
ATOM 656 N N . LYS A 1 86 ? -34.205 17.029 -12.708 1.00 45.25 86 LYS A N 1
ATOM 657 C CA . LYS A 1 86 ? -34.467 15.962 -13.665 1.00 45.25 86 LYS A CA 1
ATOM 658 C C . LYS A 1 86 ? -33.921 16.389 -15.029 1.00 45.25 86 LYS A C 1
ATOM 660 O O . LYS A 1 86 ? -34.493 17.288 -15.635 1.00 45.25 86 LYS A O 1
ATOM 665 N N . ASN A 1 87 ? -32.894 15.711 -15.525 1.00 59.12 87 ASN A N 1
ATOM 666 C CA . ASN A 1 87 ? -32.719 15.542 -16.963 1.00 59.12 87 ASN A CA 1
ATOM 667 C C . ASN A 1 87 ? -32.742 14.043 -17.256 1.00 59.12 87 ASN A C 1
ATOM 669 O O . ASN A 1 87 ? -31.845 13.286 -16.889 1.00 59.12 87 ASN A O 1
ATOM 673 N N . GLU A 1 88 ? -33.879 13.650 -17.814 1.00 48.19 88 GLU A N 1
ATOM 674 C CA . GLU A 1 88 ? -34.096 12.417 -18.545 1.00 48.19 88 GLU A CA 1
ATOM 675 C C . GLU A 1 88 ? -33.299 12.466 -19.863 1.00 48.19 88 GLU A C 1
ATOM 677 O O . GLU A 1 88 ? -32.982 13.542 -20.368 1.00 48.19 88 GLU A O 1
ATOM 682 N N . GLU A 1 89 ? -33.088 11.279 -20.429 1.00 47.53 89 GLU A N 1
ATOM 683 C CA . GLU A 1 89 ? -32.915 11.026 -21.866 1.00 47.53 89 GLU A CA 1
ATOM 684 C C . GLU A 1 89 ? -31.481 10.975 -22.446 1.00 47.53 89 GLU A C 1
ATOM 686 O O . GLU A 1 89 ? -30.852 11.965 -22.802 1.00 47.53 89 GLU A O 1
ATOM 691 N N . GLU A 1 90 ? -31.047 9.717 -22.586 1.00 50.34 90 GLU A N 1
ATOM 692 C CA . GLU A 1 90 ? -30.464 9.092 -23.783 1.00 50.34 90 GLU A CA 1
ATOM 693 C C . GLU A 1 90 ? -29.019 9.375 -24.219 1.00 50.34 90 GLU A C 1
ATOM 695 O O . GLU A 1 90 ? -28.599 10.469 -24.582 1.00 50.34 90 GLU A O 1
ATOM 700 N N . GLY A 1 91 ? -28.268 8.272 -24.272 1.00 47.56 91 GLY A N 1
ATOM 701 C CA . GLY A 1 91 ? -26.914 8.178 -24.800 1.00 47.56 91 GLY A CA 1
ATOM 702 C C . GLY A 1 91 ? -26.446 6.725 -24.824 1.00 47.56 91 GLY A C 1
ATOM 703 O O . GLY A 1 91 ? -25.437 6.381 -24.219 1.00 47.56 91 GLY A O 1
ATOM 704 N N . GLU A 1 92 ? -27.223 5.860 -25.470 1.00 48.31 92 GLU A N 1
ATOM 705 C CA . GLU A 1 92 ? -26.842 4.494 -25.824 1.00 48.31 92 GLU A CA 1
ATOM 706 C C . GLU A 1 92 ? -25.645 4.529 -26.793 1.00 48.31 92 GLU A C 1
ATOM 708 O O . GLU A 1 92 ? -25.774 5.021 -27.907 1.00 48.31 92 GLU A O 1
ATOM 713 N N . THR A 1 93 ? -24.488 3.989 -26.397 1.00 48.84 93 THR A N 1
ATOM 714 C CA . THR A 1 93 ? -23.576 3.304 -27.333 1.00 48.84 93 THR A CA 1
ATOM 715 C C . THR A 1 93 ? -22.944 2.115 -26.617 1.00 48.84 93 THR A C 1
ATOM 717 O O . THR A 1 93 ? -21.889 2.195 -25.992 1.00 48.84 93 THR A O 1
ATOM 720 N N . ALA A 1 94 ? -23.641 0.985 -26.685 1.00 52.59 94 ALA A N 1
ATOM 721 C CA . ALA A 1 94 ? -23.045 -0.317 -26.469 1.00 52.59 94 ALA A CA 1
ATOM 722 C C . ALA A 1 94 ? -21.972 -0.535 -27.548 1.00 52.59 94 ALA A C 1
ATOM 724 O O . ALA A 1 94 ? -22.286 -0.595 -28.735 1.00 52.59 94 ALA A O 1
ATOM 725 N N . THR A 1 95 ? -20.710 -0.641 -27.142 1.00 59.66 95 THR A N 1
ATOM 726 C CA . THR A 1 95 ? -19.688 -1.290 -27.970 1.00 59.66 95 THR A CA 1
ATOM 727 C C . THR A 1 95 ? -19.249 -2.521 -27.196 1.00 59.66 95 THR A C 1
ATOM 729 O O . THR A 1 95 ? -18.273 -2.503 -26.454 1.00 59.66 95 THR A O 1
ATOM 732 N N . GLU A 1 96 ? -20.068 -3.568 -27.282 1.00 54.53 96 GLU A N 1
ATOM 733 C CA . GLU A 1 96 ? -19.659 -4.913 -26.900 1.00 54.53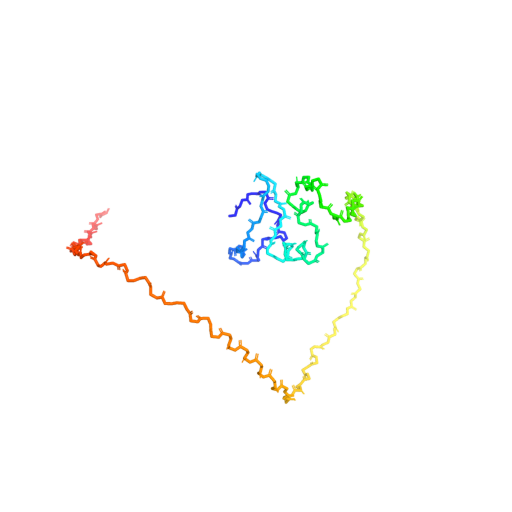 96 GLU A CA 1
ATOM 734 C C . GLU A 1 96 ? -18.676 -5.406 -27.968 1.00 54.53 96 GLU A C 1
ATOM 736 O O . GLU A 1 96 ? -19.068 -5.968 -28.988 1.00 54.53 96 GLU A O 1
ATOM 741 N N . GLU A 1 97 ? -17.383 -5.154 -27.771 1.00 62.22 97 GLU A N 1
ATOM 742 C CA . GLU A 1 97 ? -16.350 -5.919 -28.466 1.00 62.22 97 GLU A CA 1
ATOM 743 C C . GLU A 1 97 ? -16.253 -7.276 -27.766 1.00 62.22 97 GLU A C 1
ATOM 745 O O . GLU A 1 97 ? -15.476 -7.496 -26.840 1.00 62.22 97 GLU A O 1
ATOM 750 N N . THR A 1 98 ? -17.129 -8.188 -28.180 1.00 62.53 98 THR A N 1
ATOM 751 C CA . THR A 1 98 ? -17.031 -9.611 -27.877 1.00 62.53 98 THR A CA 1
ATOM 752 C C . THR A 1 98 ? -15.809 -10.170 -28.606 1.00 62.53 98 THR A C 1
ATOM 754 O O . THR A 1 98 ? -15.923 -10.685 -29.719 1.00 62.53 98 THR A O 1
ATOM 757 N N . GLU A 1 99 ? -14.618 -10.041 -28.020 1.00 66.56 99 GLU A N 1
ATOM 758 C CA . GLU A 1 99 ? -13.468 -10.835 -28.453 1.00 66.56 99 GLU A CA 1
ATOM 759 C C . GLU A 1 99 ? -13.687 -12.289 -28.019 1.00 66.56 99 GLU A C 1
ATOM 761 O O . GLU A 1 99 ? -13.511 -12.689 -26.869 1.00 66.56 99 GLU A O 1
ATOM 766 N N . GLU A 1 100 ? -14.141 -13.072 -28.991 1.00 59.41 100 GLU A N 1
ATOM 767 C CA . GLU A 1 100 ? -14.320 -14.515 -28.973 1.00 59.41 100 GLU A CA 1
ATOM 768 C C . GLU A 1 100 ? -12.952 -15.211 -28.819 1.00 59.41 100 GLU A C 1
ATOM 770 O O . GLU A 1 100 ? -12.359 -15.695 -29.781 1.00 59.41 100 GLU A O 1
ATOM 775 N N . ILE A 1 101 ? -12.405 -15.260 -27.602 1.00 67.44 101 ILE A N 1
ATOM 776 C CA . ILE A 1 101 ? -11.293 -16.168 -27.292 1.00 67.44 101 ILE A CA 1
ATOM 777 C C . ILE A 1 101 ? -11.877 -17.563 -27.069 1.00 67.44 101 ILE A C 1
ATOM 779 O O . ILE A 1 101 ? -12.216 -17.992 -25.968 1.00 67.44 101 ILE A O 1
ATOM 783 N N . ALA A 1 102 ? -12.010 -18.272 -28.186 1.00 62.44 102 ALA A N 1
ATOM 784 C CA . ALA A 1 102 ? -12.107 -19.716 -28.216 1.00 62.44 102 ALA A CA 1
ATOM 785 C C . ALA A 1 102 ? -10.775 -20.300 -27.720 1.00 62.44 102 ALA A C 1
ATOM 787 O O . ALA A 1 102 ? -9.777 -20.284 -28.440 1.00 62.44 102 ALA A O 1
ATOM 788 N N . MET A 1 103 ? -10.743 -20.827 -26.495 1.00 68.00 103 MET A N 1
ATOM 789 C CA . MET A 1 103 ? -9.709 -21.783 -26.112 1.00 68.00 103 MET A CA 1
ATOM 790 C C . MET A 1 103 ? -10.364 -23.046 -25.563 1.00 68.00 103 MET A C 1
ATOM 792 O O . MET A 1 103 ? -11.036 -23.048 -24.535 1.00 68.00 103 MET A O 1
ATOM 796 N N . GLU A 1 104 ? -10.194 -24.095 -26.358 1.00 60.69 104 GLU A N 1
ATOM 797 C CA . GLU A 1 104 ? -10.665 -25.454 -26.172 1.00 60.69 104 GLU A CA 1
ATOM 798 C C . GLU A 1 104 ? -10.197 -26.066 -24.844 1.00 60.69 104 GLU A C 1
ATOM 800 O O . GLU A 1 104 ? -9.030 -25.973 -24.471 1.00 60.69 104 GLU A O 1
ATOM 805 N N . GLY A 1 105 ? -11.136 -26.745 -24.182 1.00 51.59 105 GLY A N 1
ATOM 806 C CA . GLY A 1 105 ? -10.979 -28.091 -23.626 1.00 51.59 105 GLY A CA 1
ATOM 807 C C . GLY A 1 105 ? -9.742 -28.409 -22.784 1.00 51.59 105 GLY A C 1
ATOM 808 O O . GLY A 1 105 ? -8.703 -28.803 -23.305 1.00 51.59 105 GLY A O 1
ATOM 809 N N . ALA A 1 106 ? -9.934 -28.461 -21.469 1.00 65.31 106 ALA A N 1
ATOM 810 C CA . ALA A 1 106 ? -9.257 -29.450 -20.637 1.00 65.31 106 ALA A CA 1
ATOM 811 C C . ALA A 1 106 ? -10.316 -30.140 -19.769 1.00 65.31 106 ALA A C 1
ATOM 813 O O . ALA A 1 106 ? -10.711 -29.637 -18.719 1.00 65.31 106 ALA A O 1
ATOM 814 N N . GLU A 1 107 ? -10.818 -31.270 -20.269 1.00 53.62 107 GLU A N 1
ATOM 815 C CA . GLU A 1 107 ? -11.643 -32.214 -19.521 1.00 53.62 107 GLU A CA 1
ATOM 816 C C . GLU A 1 107 ? -10.763 -32.863 -18.443 1.00 53.62 107 GLU A C 1
ATOM 818 O O . GLU A 1 107 ? -9.937 -33.728 -18.729 1.00 53.62 107 GLU A O 1
ATOM 823 N N . GLY A 1 108 ? -10.876 -32.366 -17.212 1.00 56.00 108 GLY A N 1
ATOM 824 C CA . GLY A 1 108 ? -10.323 -32.995 -16.018 1.00 56.00 108 GLY A CA 1
ATOM 825 C C . GLY A 1 108 ? -11.388 -33.878 -15.384 1.00 56.00 108 GLY A C 1
ATOM 826 O O . GLY A 1 108 ? -12.469 -33.401 -15.051 1.00 56.00 108 GLY A O 1
ATOM 827 N N . GLU A 1 109 ? -11.069 -35.161 -15.295 1.00 54.16 109 GLU A N 1
ATOM 828 C CA . GLU 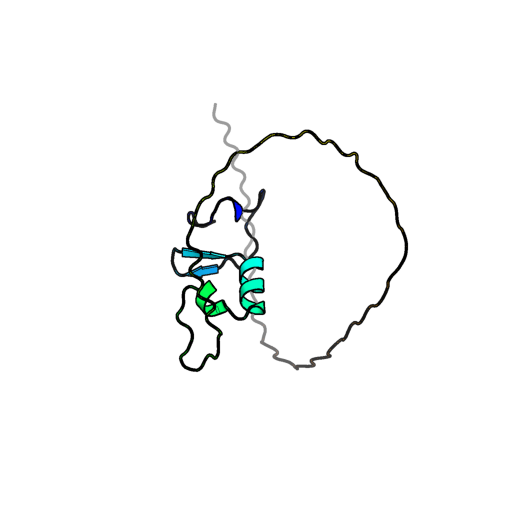A 1 109 ? -11.922 -36.277 -14.910 1.00 54.16 109 GLU A CA 1
ATOM 829 C C . GLU A 1 109 ? -12.559 -36.135 -13.520 1.00 54.16 109 GLU A C 1
ATOM 831 O O . GLU A 1 109 ? -12.001 -35.551 -12.591 1.00 54.16 109 GLU A O 1
ATOM 836 N N . ALA A 1 110 ? -13.754 -36.711 -13.415 1.00 52.41 110 ALA A N 1
ATOM 837 C CA . ALA A 1 110 ? -14.514 -36.893 -12.196 1.00 52.41 110 ALA A CA 1
ATOM 838 C C . ALA A 1 110 ? -13.783 -37.810 -11.203 1.00 52.41 110 ALA A C 1
ATOM 840 O O . ALA A 1 110 ? -13.330 -38.885 -11.587 1.00 52.41 110 ALA A O 1
ATOM 841 N N . GLU A 1 111 ? -13.787 -37.441 -9.922 1.00 53.75 111 GLU A N 1
ATOM 842 C CA . GLU A 1 111 ? -13.818 -38.421 -8.837 1.00 53.75 111 GLU A CA 1
ATOM 843 C C . GLU A 1 111 ? -14.998 -38.106 -7.911 1.00 53.75 111 GLU A C 1
ATOM 845 O O . GLU A 1 111 ? -15.312 -36.958 -7.590 1.00 53.75 111 GLU A O 1
ATOM 850 N N . GLU A 1 112 ? -15.694 -39.192 -7.630 1.00 44.78 112 GLU A N 1
ATOM 851 C CA . GLU A 1 112 ? -16.978 -39.397 -6.980 1.00 44.78 112 GLU A CA 1
ATOM 852 C C . GLU A 1 112 ? -16.801 -39.472 -5.450 1.00 44.78 112 GLU A C 1
ATOM 854 O O . GLU A 1 112 ? -15.676 -39.607 -4.974 1.00 44.78 112 GLU A O 1
ATOM 859 N N . GLU A 1 113 ? -17.928 -39.505 -4.721 1.00 48.41 113 GLU A N 1
ATOM 860 C CA . GLU A 1 113 ? -18.071 -40.095 -3.369 1.00 48.41 113 GLU A CA 1
ATOM 861 C C . GLU A 1 113 ? -17.479 -39.288 -2.171 1.00 48.41 113 GLU A C 1
ATOM 863 O O . GLU A 1 113 ? -16.375 -38.767 -2.215 1.00 48.41 113 GLU A O 1
ATOM 868 N N . GLU A 1 114 ? -18.138 -39.066 -1.025 1.00 58.62 114 GLU A N 1
ATOM 869 C CA . GLU A 1 114 ? -19.306 -39.682 -0.385 1.00 58.62 114 GLU A CA 1
ATOM 870 C C . GLU A 1 114 ? -20.126 -38.658 0.430 1.00 58.62 114 GLU A C 1
ATOM 872 O O . GLU A 1 114 ? -19.602 -37.698 1.001 1.00 58.62 114 GLU A O 1
ATOM 877 N N . GLU A 1 115 ? -21.429 -38.925 0.539 1.00 49.94 115 GLU A N 1
ATOM 878 C CA . GLU A 1 115 ? -22.309 -38.404 1.586 1.00 49.94 115 GLU A CA 1
ATOM 879 C C . GLU A 1 115 ? -21.966 -39.041 2.944 1.00 49.94 115 GLU A C 1
ATOM 881 O O . GLU A 1 115 ? -21.932 -40.264 3.062 1.00 49.94 115 GLU A O 1
ATOM 886 N N . THR A 1 116 ? -21.870 -38.247 4.015 1.00 55.91 116 THR A N 1
ATOM 887 C CA . THR A 1 116 ? -22.146 -38.754 5.370 1.00 55.91 116 THR A CA 1
ATOM 888 C C . THR A 1 116 ? -23.060 -37.805 6.139 1.00 55.91 116 THR A C 1
ATOM 890 O O . THR A 1 116 ? -22.676 -36.697 6.504 1.00 55.91 116 THR A O 1
ATOM 893 N N . ALA A 1 117 ? -24.273 -38.319 6.332 1.00 59.03 117 ALA A N 1
ATOM 894 C CA . ALA A 1 117 ? -25.385 -37.976 7.213 1.00 59.03 117 ALA A CA 1
ATOM 895 C C . ALA A 1 117 ? -25.142 -37.059 8.434 1.00 59.03 117 ALA A C 1
ATOM 897 O O . ALA A 1 117 ? -24.286 -37.316 9.278 1.00 59.03 117 ALA A O 1
ATOM 898 N N . GLU A 1 118 ? -26.019 -36.051 8.538 1.00 58.16 118 GLU A N 1
ATOM 899 C CA . GLU A 1 118 ? -26.956 -35.792 9.651 1.00 58.16 118 GLU A CA 1
ATOM 900 C C . GLU A 1 118 ? -26.507 -36.236 11.060 1.00 58.16 118 GLU A C 1
ATOM 902 O O . GLU A 1 118 ? -26.606 -37.404 11.437 1.00 58.16 118 GLU A O 1
ATOM 907 N N . GLY A 1 119 ? -26.102 -35.258 11.874 1.00 56.84 119 GLY A N 1
ATOM 908 C CA . GLY A 1 119 ? -26.076 -35.351 13.332 1.00 56.84 119 GLY A CA 1
ATOM 909 C C . GLY A 1 119 ? -27.039 -34.324 13.925 1.00 56.84 119 GLY A C 1
ATOM 910 O O . GLY A 1 119 ? -26.652 -33.185 14.175 1.00 56.84 119 GLY A O 1
ATOM 911 N N . GLU A 1 120 ? -28.293 -34.727 14.097 1.00 49.53 120 GLU A N 1
ATOM 912 C CA . GLU A 1 120 ? -29.336 -34.043 14.866 1.00 49.53 120 GLU A CA 1
ATOM 913 C C . GLU A 1 120 ? -29.180 -34.409 16.349 1.00 49.53 120 GLU A C 1
ATOM 915 O O . GLU A 1 120 ? -29.146 -35.592 16.651 1.00 49.53 120 GLU A O 1
ATOM 920 N N . GLU A 1 121 ? -29.088 -33.430 17.257 1.00 66.62 121 GLU A N 1
ATOM 921 C CA . GLU A 1 121 ? -29.440 -33.559 18.689 1.00 66.62 121 GLU A CA 1
ATOM 922 C C . GLU A 1 121 ? -29.563 -32.136 19.302 1.00 66.62 121 GLU A C 1
ATOM 924 O O . GLU A 1 121 ? -28.546 -31.488 19.579 1.00 66.62 121 GLU A O 1
ATOM 929 N N . PRO A 1 122 ? -30.779 -31.598 19.512 1.00 64.44 122 PRO A N 1
ATOM 930 C CA . PRO A 1 122 ? -31.016 -30.461 20.395 1.00 64.44 122 PRO A CA 1
ATOM 931 C C . PRO A 1 122 ? -31.224 -30.965 21.833 1.00 64.44 122 PRO A C 1
ATOM 933 O O . PRO A 1 122 ? -32.285 -31.470 22.184 1.00 64.44 122 PRO A O 1
ATOM 936 N N . GLY A 1 123 ? -30.197 -30.826 22.674 1.00 63.88 123 GLY A N 1
ATOM 937 C CA . GLY A 1 123 ? -30.286 -31.107 24.108 1.00 63.88 123 GLY A CA 1
ATOM 938 C C . GLY A 1 123 ? -30.959 -29.959 24.858 1.00 63.88 123 GLY A C 1
ATOM 939 O O . GLY A 1 123 ? -30.368 -28.896 25.048 1.00 63.88 123 GLY A O 1
ATOM 940 N N . GLU A 1 124 ? -32.204 -30.183 25.256 1.00 68.19 124 GLU A N 1
ATOM 941 C CA . GLU A 1 124 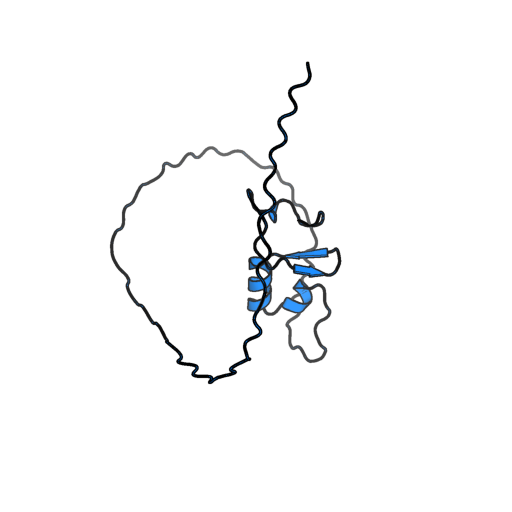? -32.983 -29.358 26.173 1.00 68.19 124 GLU A CA 1
ATOM 942 C C . GLU A 1 124 ? -32.588 -29.742 27.610 1.00 68.19 124 GLU A C 1
ATOM 944 O O . GLU A 1 124 ? -33.024 -30.775 28.104 1.00 68.19 124 GLU A O 1
ATOM 949 N N . ASP A 1 125 ? -31.769 -28.940 28.292 1.00 66.44 125 ASP A N 1
ATOM 950 C CA . ASP A 1 125 ? -31.566 -29.084 29.740 1.00 66.44 125 ASP A CA 1
ATOM 951 C C . ASP A 1 125 ? -32.091 -27.828 30.445 1.00 66.44 125 ASP A C 1
ATOM 953 O O . ASP A 1 125 ? -31.388 -26.838 30.668 1.00 66.44 125 ASP A O 1
ATOM 957 N N . GLU A 1 126 ? -33.386 -27.877 30.762 1.00 65.88 126 GLU A N 1
ATOM 958 C CA . GLU A 1 126 ? -33.980 -27.128 31.863 1.00 65.88 126 GLU A CA 1
ATOM 959 C C . GLU A 1 126 ? -33.516 -27.770 33.181 1.00 65.88 126 GLU A C 1
ATOM 961 O O . GLU A 1 126 ? -34.016 -28.825 33.564 1.00 65.88 126 GLU A O 1
ATOM 966 N N . ASP A 1 127 ? -32.594 -27.137 33.909 1.00 70.12 127 ASP A N 1
ATOM 967 C CA . ASP A 1 127 ? -32.345 -27.484 35.314 1.00 70.12 127 ASP A CA 1
ATOM 968 C C . ASP A 1 127 ? -32.347 -26.211 36.173 1.00 70.12 127 ASP A C 1
ATOM 970 O O . ASP A 1 127 ? -31.369 -25.470 36.252 1.00 70.12 127 ASP A O 1
ATOM 974 N N . SER A 1 128 ? -33.551 -25.956 36.693 1.00 63.03 128 SER A N 1
ATOM 975 C CA . SER A 1 128 ? -33.916 -25.487 38.038 1.00 63.03 128 SER A CA 1
ATOM 976 C C . SER A 1 128 ? -33.273 -24.256 38.693 1.00 63.03 128 SER A C 1
ATOM 978 O O . SER A 1 128 ? -32.038 -24.130 38.811 1.00 63.03 128 SER A O 1
#

Solvent-accessible surface area (backbone atoms only — not comparable to full-atom values): 9496 Å² total; per-residue (Å²): 131,70,86,67,54,56,74,90,73,48,51,98,70,80,76,65,65,79,56,70,44,57,47,87,88,40,66,56,39,43,49,68,56,48,49,51,26,53,76,70,58,39,48,38,62,54,55,75,40,83,70,59,94,86,56,87,57,81,78,78,76,70,84,77,74,82,80,84,76,86,70,91,78,77,94,77,90,74,93,73,77,88,76,86,76,87,76,82,85,89,82,91,76,88,78,82,79,78,78,80,78,84,74,82,83,82,91,76,80,88,84,79,91,79,91,80,81,89,86,86,83,88,84,84,79,91,78,135

Foldseek 3Di:
DQPQDDPVQAPPDDGADPDFAALVSHGLHGPVSCVVCVVLVNNCVSNVHDDDPPDPRPPPPPVPPDDPPPDDDDDDDDDDDDDPDDDDDDDDDDPPPPPPPDDDDDDDDDDDDDDDDDDDDDDDDDDD

pLDDT: mean 71.49, std 20.18, range [41.12, 97.62]

Secondary structure (DSSP, 8-state):
--TTS-GGGS-SSSPPPSP-EEETTEEEE-HHHHHHHHHTT-HHHHTT-PPPTT-----------------------------------------------------PPP------------------

Nearest PDB structures (foldseek):
  1wry-assembly1_A  TM=8.530E-01  e=4.221E-06  Homo sapiens
  1u6t-assembly1_A  TM=8.833E-01  e=4.898E-05  Homo sapiens

Mean predicted aligned error: 20.57 Å

Radius of gyration: 27.48 Å; Cα contacts (8 Å, |Δi|>4): 56; chains: 1; bounding box: 52×70×67 Å